Protein AF-A0A397V4G6-F1 (afdb_monomer_lite)

Structure (mmCIF, N/CA/C/O backbone):
data_AF-A0A397V4G6-F1
#
_entry.id   AF-A0A397V4G6-F1
#
loop_
_atom_site.group_PDB
_atom_site.id
_atom_site.type_symbol
_atom_site.label_atom_id
_atom_site.label_alt_id
_atom_site.label_comp_id
_atom_site.label_asym_id
_atom_site.label_entity_id
_atom_site.label_seq_id
_atom_site.pdbx_PDB_ins_code
_atom_site.Cartn_x
_atom_site.Cartn_y
_atom_site.Cartn_z
_atom_site.occupancy
_atom_site.B_iso_or_equiv
_atom_site.auth_seq_id
_atom_site.auth_comp_id
_atom_site.auth_asym_id
_atom_site.auth_atom_id
_atom_site.pdbx_PDB_model_num
ATOM 1 N N . MET A 1 1 ? -15.945 -6.597 3.733 1.00 30.98 1 MET A N 1
ATOM 2 C CA . MET A 1 1 ? -15.919 -6.072 5.111 1.00 30.98 1 MET A CA 1
ATOM 3 C C . MET A 1 1 ? -14.542 -6.376 5.701 1.00 30.98 1 MET A C 1
ATOM 5 O O . MET A 1 1 ? -14.175 -7.540 5.732 1.00 30.98 1 MET A O 1
ATOM 9 N N . PHE A 1 2 ? -13.740 -5.356 6.024 1.00 30.92 2 PHE A N 1
ATOM 10 C CA . PHE A 1 2 ? -12.362 -5.488 6.537 1.00 30.92 2 PHE A CA 1
ATOM 11 C C . PHE A 1 2 ? -12.341 -5.279 8.061 1.00 30.92 2 PHE A C 1
ATOM 13 O O . PHE A 1 2 ? -13.033 -4.380 8.550 1.00 30.92 2 PHE A O 1
ATOM 20 N N . GLN A 1 3 ? -11.552 -6.058 8.806 1.00 32.28 3 GLN A N 1
ATOM 21 C CA . GLN A 1 3 ? -11.397 -5.931 10.264 1.00 32.28 3 GLN A CA 1
ATOM 22 C C . GLN A 1 3 ? -10.003 -5.389 10.609 1.00 32.28 3 GLN A C 1
ATOM 24 O O . GLN A 1 3 ? -9.013 -5.729 9.966 1.00 32.28 3 GLN A O 1
ATOM 29 N N . ILE A 1 4 ? -9.930 -4.500 11.598 1.00 40.84 4 ILE A N 1
ATOM 30 C CA . ILE A 1 4 ? -8.675 -3.932 12.100 1.00 40.84 4 ILE A CA 1
ATOM 31 C C . ILE A 1 4 ? -8.444 -4.525 13.493 1.00 40.84 4 ILE A C 1
ATOM 33 O O . ILE A 1 4 ? -9.369 -4.531 14.298 1.00 40.84 4 ILE A O 1
ATOM 37 N N . ASN A 1 5 ? -7.239 -5.039 13.762 1.00 36.38 5 ASN A N 1
ATOM 38 C CA . ASN A 1 5 ? -6.898 -5.640 15.056 1.00 36.38 5 ASN A CA 1
ATOM 39 C C . ASN A 1 5 ? -6.300 -4.585 16.003 1.00 36.38 5 ASN A C 1
ATOM 41 O O . ASN A 1 5 ? -5.365 -3.867 15.638 1.00 36.38 5 ASN A O 1
ATOM 45 N N . GLU A 1 6 ? -6.863 -4.492 17.209 1.00 31.61 6 GLU A N 1
ATOM 46 C CA . GLU A 1 6 ? -6.700 -3.377 18.146 1.00 31.61 6 GLU A CA 1
ATOM 47 C C . GLU A 1 6 ? -5.409 -3.448 18.971 1.00 31.61 6 GLU A C 1
ATOM 49 O O . GLU A 1 6 ? -5.311 -4.211 19.924 1.00 31.61 6 GLU A O 1
ATOM 54 N N . HIS A 1 7 ? -4.435 -2.591 18.655 1.00 34.22 7 HIS A N 1
ATOM 55 C CA . HIS A 1 7 ? -3.439 -2.128 19.625 1.00 34.22 7 HIS A CA 1
ATOM 56 C C . HIS A 1 7 ? -3.086 -0.659 19.320 1.00 34.22 7 HIS A C 1
ATOM 58 O O . HIS A 1 7 ? -2.461 -0.403 18.287 1.00 34.22 7 HIS A O 1
ATOM 64 N N . PRO A 1 8 ? -3.499 0.306 20.168 1.00 30.12 8 PRO A N 1
ATOM 65 C CA . PRO A 1 8 ? -3.197 1.725 19.977 1.00 30.12 8 PRO A CA 1
ATOM 66 C C . PRO A 1 8 ? -1.714 2.039 20.254 1.00 30.12 8 PRO A C 1
ATOM 68 O O . PRO A 1 8 ? -1.096 1.444 21.136 1.00 30.12 8 PRO A O 1
ATOM 71 N N . PHE A 1 9 ? -1.144 2.987 19.501 1.00 39.97 9 PHE A N 1
ATOM 72 C CA . PHE A 1 9 ? 0.271 3.395 19.560 1.00 39.97 9 PHE A CA 1
ATOM 73 C C . PHE A 1 9 ? 0.432 4.910 19.807 1.00 39.97 9 PHE A C 1
ATOM 75 O O . PHE A 1 9 ? -0.360 5.698 19.290 1.00 39.97 9 PHE A O 1
ATOM 82 N N . ASN A 1 10 ? 1.485 5.309 20.541 1.00 34.97 10 ASN A N 1
ATOM 83 C CA . ASN A 1 10 ? 1.831 6.697 20.892 1.00 34.97 10 ASN A CA 1
ATOM 84 C C . ASN A 1 10 ? 3.126 7.164 20.169 1.00 34.97 10 ASN A C 1
ATOM 86 O O . ASN A 1 10 ? 4.175 6.559 20.393 1.00 34.97 10 ASN A O 1
ATOM 90 N N . PRO A 1 11 ? 3.087 8.202 19.313 1.00 34.09 11 PRO A N 1
ATOM 91 C CA . PRO A 1 11 ? 4.219 8.591 18.459 1.00 34.09 11 PRO A CA 1
ATOM 92 C C . PRO A 1 11 ? 5.210 9.643 19.014 1.00 34.09 11 PRO A C 1
ATOM 94 O O . PRO A 1 11 ? 4.858 10.424 19.893 1.00 34.09 11 PRO A O 1
ATOM 97 N N . GLN A 1 12 ? 6.425 9.733 18.428 1.00 37.41 12 GLN A N 1
ATOM 98 C CA . GLN A 1 12 ? 7.444 10.769 18.716 1.00 37.41 12 GLN A CA 1
ATOM 99 C C . GLN A 1 12 ? 7.915 11.594 17.484 1.00 37.41 12 GLN A C 1
ATOM 101 O O . GLN A 1 12 ? 8.344 11.065 16.460 1.00 37.41 12 GLN A O 1
ATOM 106 N N . ASN A 1 13 ? 7.884 12.919 17.685 1.00 39.47 13 ASN A N 1
ATOM 107 C CA . ASN A 1 13 ? 8.655 14.084 17.197 1.00 39.47 13 ASN A CA 1
ATOM 108 C C . ASN A 1 13 ? 8.963 14.372 15.710 1.00 39.47 13 ASN A C 1
ATOM 110 O O . ASN A 1 13 ? 9.140 15.545 15.404 1.00 39.47 13 ASN A O 1
ATOM 114 N N . ASN A 1 14 ? 8.955 13.428 14.762 1.00 42.00 14 ASN A N 1
ATOM 115 C CA . ASN A 1 14 ? 9.049 13.785 13.320 1.00 42.00 14 ASN A CA 1
ATOM 116 C C . ASN A 1 14 ? 7.685 13.792 12.605 1.00 42.00 14 ASN A C 1
ATOM 118 O O . ASN A 1 14 ? 7.598 14.003 11.397 1.00 42.00 14 ASN A O 1
ATOM 122 N N . GLU A 1 15 ? 6.613 13.590 13.370 1.00 47.78 15 GLU A N 1
ATOM 123 C CA . GLU A 1 15 ? 5.234 13.525 12.894 1.00 47.78 15 GLU A CA 1
ATOM 124 C C . GLU A 1 15 ? 4.570 14.909 12.755 1.00 47.78 15 GLU A C 1
ATOM 126 O O . GLU A 1 15 ? 3.573 15.033 12.046 1.00 47.78 15 GLU A O 1
ATOM 131 N N . GLU A 1 16 ? 5.135 15.965 13.356 1.00 42.66 16 GLU A N 1
ATOM 132 C CA . GLU A 1 16 ? 4.449 17.247 13.599 1.00 42.66 16 GLU A CA 1
ATOM 133 C C . GLU A 1 16 ? 4.045 18.038 12.342 1.00 42.66 16 GLU A C 1
ATOM 135 O O . GLU A 1 16 ? 3.014 18.705 12.367 1.00 42.66 16 GLU A O 1
ATOM 140 N N . LYS A 1 17 ? 4.790 17.942 11.230 1.00 41.94 17 LYS A N 1
ATOM 141 C CA . LYS A 1 17 ? 4.540 18.751 10.013 1.00 41.94 17 LYS A CA 1
ATOM 142 C C . LYS A 1 17 ? 3.423 18.230 9.101 1.00 41.94 17 LYS A C 1
ATOM 144 O O . LYS A 1 17 ? 2.819 19.009 8.373 1.00 41.94 17 LYS A O 1
ATOM 149 N N . LEU A 1 18 ? 3.167 16.921 9.110 1.00 42.75 18 LEU A N 1
ATOM 150 C CA . LEU A 1 18 ? 2.023 16.319 8.410 1.00 42.75 18 LEU A CA 1
ATOM 151 C C . LEU A 1 18 ? 0.843 16.156 9.369 1.00 42.75 18 LEU A C 1
ATOM 153 O O . LEU A 1 18 ? -0.292 16.372 8.956 1.00 42.75 18 LEU A O 1
ATOM 157 N N . TYR A 1 19 ? 1.105 15.938 10.666 1.00 43.34 19 TYR A N 1
ATOM 158 C CA . TYR A 1 19 ? 0.088 16.102 11.702 1.00 43.34 19 TYR A CA 1
ATOM 159 C C . TYR A 1 19 ? -0.569 17.471 11.638 1.00 43.34 19 TYR A C 1
ATOM 161 O O . TYR A 1 19 ? -1.783 17.514 11.704 1.00 43.34 19 TYR A O 1
ATOM 169 N N . SER A 1 20 ? 0.174 18.571 11.473 1.00 40.75 20 SER A N 1
ATOM 170 C CA . SER A 1 20 ? -0.406 19.921 11.439 1.00 40.75 20 SER A CA 1
ATOM 171 C C . SER A 1 20 ? -1.449 20.127 10.332 1.00 40.75 20 SER A C 1
ATOM 173 O O . SER A 1 20 ? -2.433 20.814 10.578 1.00 40.75 20 SER A O 1
ATOM 175 N N . LEU A 1 21 ? -1.296 19.476 9.170 1.00 41.84 21 LEU A N 1
ATOM 176 C CA . LEU A 1 21 ? -2.279 19.510 8.072 1.00 41.84 21 LEU A CA 1
ATOM 177 C C . LEU A 1 21 ? -3.567 18.730 8.401 1.00 41.84 21 LEU A C 1
ATOM 179 O O . LEU A 1 21 ? -4.647 19.127 7.979 1.00 41.84 21 LEU A O 1
ATOM 183 N N . PHE A 1 22 ? -3.475 17.662 9.203 1.00 44.00 22 PHE A N 1
ATOM 184 C CA . PHE A 1 22 ? -4.639 16.937 9.738 1.00 44.00 22 PHE A CA 1
ATOM 185 C C . PHE A 1 22 ? -5.212 17.580 11.022 1.00 44.00 22 PHE A C 1
ATOM 187 O O . PHE A 1 22 ? -6.397 17.433 11.314 1.00 44.00 22 PHE A O 1
ATOM 194 N N . LYS A 1 23 ? -4.394 18.325 11.778 1.00 40.44 23 LYS A N 1
ATOM 195 C CA . LYS A 1 23 ? -4.723 18.942 13.077 1.00 40.44 23 LYS A CA 1
ATOM 196 C C . LYS A 1 23 ? -5.627 20.164 12.952 1.00 40.44 23 LYS A C 1
ATOM 198 O O . LYS A 1 23 ? -6.360 20.448 13.892 1.00 40.44 23 LYS A O 1
ATOM 203 N N . GLU A 1 24 ? -5.581 20.877 11.824 1.00 45.28 24 GLU A N 1
ATOM 204 C CA . GLU A 1 24 ? -6.464 22.032 11.592 1.00 45.28 24 GLU A CA 1
ATOM 205 C C . GLU A 1 24 ? -7.946 21.636 11.508 1.00 45.28 24 GLU A C 1
ATOM 207 O O . GLU A 1 24 ? -8.802 22.479 11.754 1.00 45.28 24 GLU A O 1
ATOM 212 N N . HIS A 1 25 ? -8.259 20.363 11.228 1.00 47.53 25 HIS A N 1
ATOM 213 C CA . HIS A 1 25 ? -9.639 19.907 11.023 1.00 47.53 25 HIS A CA 1
ATOM 214 C C . HIS A 1 25 ? -10.055 18.695 11.872 1.00 47.53 25 HIS A C 1
ATOM 216 O O . HIS A 1 25 ? -11.242 18.379 11.913 1.00 47.53 25 HIS A O 1
ATOM 222 N N . ILE A 1 26 ? -9.131 18.014 12.566 1.00 46.06 26 ILE A N 1
ATOM 223 C CA . ILE A 1 26 ? -9.452 16.825 13.370 1.00 46.06 26 ILE A CA 1
ATOM 224 C C . ILE A 1 26 ? -8.747 16.903 14.738 1.00 46.06 26 ILE A C 1
ATOM 226 O O . ILE A 1 26 ? -7.515 16.838 14.801 1.00 46.06 26 ILE A O 1
ATOM 230 N N . PRO A 1 27 ? -9.482 17.028 15.863 1.00 47.16 27 PRO A N 1
ATOM 231 C CA . PRO A 1 27 ? -8.873 17.031 17.187 1.00 47.16 27 PRO A CA 1
ATOM 232 C C . PRO A 1 27 ? -8.196 15.682 17.479 1.00 47.16 27 PRO A C 1
ATOM 234 O O . PRO A 1 27 ? -8.789 14.617 17.292 1.00 47.16 27 PRO A O 1
ATOM 237 N N . ASN A 1 28 ? -6.961 15.751 17.993 1.00 46.25 28 ASN A N 1
ATOM 238 C CA . ASN A 1 28 ? -6.038 14.634 18.273 1.00 46.25 28 ASN A CA 1
ATOM 239 C C . ASN A 1 28 ? -6.640 13.445 19.054 1.00 46.25 28 ASN A C 1
ATOM 241 O O . ASN A 1 28 ? -6.064 12.361 19.042 1.00 46.25 28 ASN A O 1
ATOM 245 N N . ASN A 1 29 ? -7.781 13.626 19.721 1.00 52.56 29 ASN A N 1
ATOM 246 C CA . ASN A 1 29 ? -8.419 12.614 20.563 1.00 52.56 29 ASN A CA 1
ATOM 247 C C . ASN A 1 29 ? -9.372 11.671 19.800 1.00 52.56 29 ASN A C 1
ATOM 249 O O . ASN A 1 29 ? -10.000 10.829 20.430 1.00 52.56 29 ASN A O 1
ATOM 253 N N . THR A 1 30 ? -9.500 11.802 18.473 1.00 61.47 30 THR A N 1
ATOM 254 C CA . THR A 1 30 ? -10.484 11.043 17.664 1.00 61.47 30 THR A CA 1
ATOM 255 C C . THR A 1 30 ? -9.873 10.030 16.690 1.00 61.47 30 THR A C 1
ATOM 257 O O . THR A 1 30 ? -10.610 9.301 16.030 1.00 61.47 30 THR A O 1
ATOM 260 N N . ILE A 1 31 ? -8.540 9.959 16.582 1.00 68.38 31 ILE A N 1
ATOM 261 C CA . ILE A 1 31 ? -7.860 9.075 15.624 1.00 68.38 31 ILE A CA 1
ATOM 262 C C . ILE A 1 31 ? -7.219 7.903 16.365 1.00 68.38 31 ILE A C 1
ATOM 264 O O . ILE A 1 31 ? -6.204 8.058 17.046 1.00 68.38 31 ILE A O 1
ATOM 268 N N . GLN A 1 32 ? -7.776 6.706 16.185 1.00 82.06 32 GLN A N 1
ATOM 269 C CA . GLN A 1 32 ? -7.185 5.474 16.701 1.00 82.06 32 GLN A CA 1
ATOM 270 C C . GLN A 1 32 ? -6.254 4.868 15.646 1.00 82.06 32 GLN A C 1
ATOM 272 O O . GLN A 1 32 ? -6.679 4.577 14.529 1.00 82.06 32 GLN A O 1
ATOM 277 N N . LYS A 1 33 ? -4.970 4.694 15.988 1.00 85.75 33 LYS A N 1
ATOM 278 C CA . LYS A 1 33 ? -3.952 4.076 15.119 1.00 85.75 33 LYS A CA 1
ATOM 279 C C . LYS A 1 33 ? -3.860 2.569 15.348 1.00 85.75 33 LYS A C 1
ATOM 281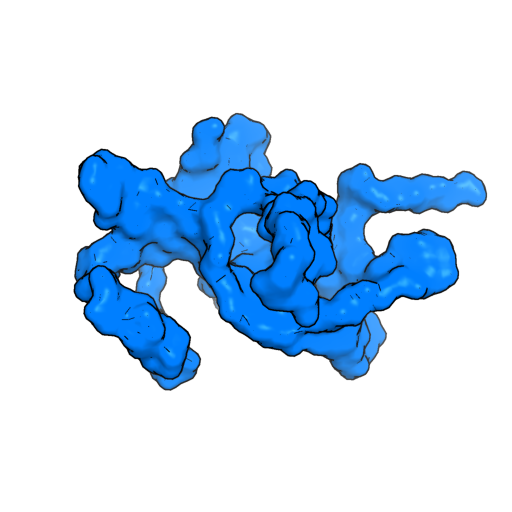 O O . LYS A 1 33 ? -4.003 2.098 16.474 1.00 85.75 33 LYS A O 1
ATOM 286 N N . TYR A 1 34 ? -3.513 1.835 14.295 1.00 85.19 34 TYR A N 1
ATOM 287 C CA . TYR A 1 34 ? -3.386 0.382 14.301 1.00 85.19 34 TY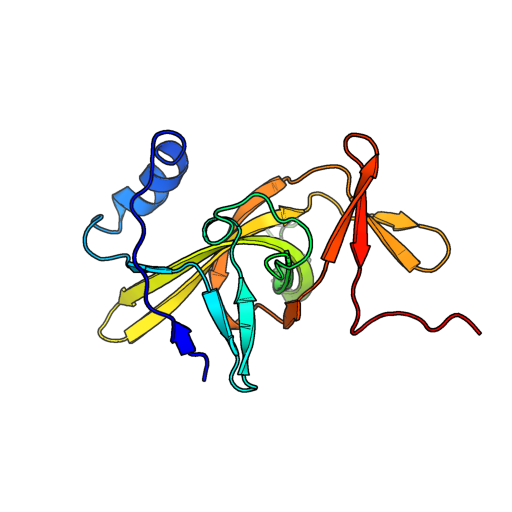R A CA 1
ATOM 288 C C . TYR A 1 34 ? -2.201 -0.090 13.458 1.00 85.19 34 TYR A C 1
ATOM 290 O O . TYR A 1 34 ? -1.887 0.471 12.405 1.00 85.19 34 TYR A O 1
ATOM 298 N N . GLY A 1 35 ? -1.564 -1.172 13.908 1.00 84.06 35 GLY A N 1
ATOM 299 C CA . GLY A 1 35 ? -0.395 -1.749 13.242 1.00 84.06 35 GLY A CA 1
ATOM 300 C C . GLY A 1 35 ? -0.705 -2.815 12.188 1.00 84.06 35 GLY A C 1
ATOM 301 O O . GLY A 1 35 ? 0.200 -3.247 11.480 1.00 84.06 35 GLY A O 1
ATOM 302 N N . LYS A 1 36 ? -1.947 -3.307 12.101 1.00 87.31 36 LYS A N 1
ATOM 303 C CA . LYS A 1 36 ? -2.313 -4.429 11.223 1.00 87.31 36 LYS A CA 1
ATOM 304 C C . LYS A 1 36 ? -3.727 -4.275 10.672 1.00 87.31 36 LYS A C 1
ATOM 306 O O . LYS A 1 36 ? -4.642 -3.899 11.401 1.00 87.31 36 LYS A O 1
ATOM 311 N N . LEU A 1 37 ? -3.901 -4.663 9.416 1.00 87.56 37 LEU A N 1
ATOM 312 C CA . LEU A 1 37 ? -5.183 -4.793 8.734 1.00 87.56 37 LEU A CA 1
ATOM 313 C C . LEU A 1 37 ? -5.442 -6.273 8.439 1.00 87.56 37 LEU A C 1
ATOM 315 O O . LEU A 1 37 ? -4.563 -6.962 7.926 1.00 87.56 37 LEU A O 1
ATOM 319 N N . GLN A 1 38 ? -6.643 -6.765 8.736 1.00 85.75 38 GLN A N 1
ATOM 320 C CA . GLN A 1 38 ? -7.079 -8.110 8.374 1.00 85.75 38 GLN A CA 1
ATOM 321 C C . GLN A 1 38 ? -8.130 -8.035 7.263 1.00 85.75 38 GLN A C 1
ATOM 323 O O . GLN A 1 38 ? -9.169 -7.375 7.382 1.00 85.75 38 GLN A O 1
ATOM 328 N N . THR A 1 39 ? -7.859 -8.712 6.151 1.00 77.56 39 THR A N 1
ATOM 329 C CA . THR A 1 39 ? -8.806 -8.799 5.040 1.00 77.56 39 THR A CA 1
ATOM 330 C C . THR A 1 39 ? -9.957 -9.742 5.376 1.00 77.56 39 THR A C 1
ATOM 332 O O . THR A 1 39 ? -9.854 -10.592 6.261 1.00 77.56 39 THR A O 1
ATOM 335 N N . LYS A 1 40 ? -11.052 -9.648 4.612 1.00 76.19 40 LYS A N 1
ATOM 336 C CA . LYS A 1 40 ? -12.194 -10.576 4.722 1.00 76.19 40 LYS A CA 1
ATOM 337 C C . LYS A 1 40 ? -11.818 -12.053 4.531 1.00 76.19 40 LYS A C 1
ATOM 339 O O . LYS A 1 40 ? -12.582 -12.923 4.921 1.00 76.19 40 LYS A O 1
ATOM 344 N N . PHE A 1 41 ? -10.664 -12.325 3.922 1.00 75.44 41 PHE A N 1
ATOM 345 C CA . PHE A 1 41 ? -10.148 -13.671 3.675 1.00 75.44 41 PHE A CA 1
ATOM 346 C C . PHE A 1 41 ? -9.154 -14.132 4.753 1.00 75.44 41 PHE A C 1
ATOM 348 O O . PHE A 1 41 ? -8.482 -15.142 4.581 1.00 75.44 41 PHE A O 1
ATOM 355 N N . GLY A 1 42 ? -9.012 -13.375 5.847 1.00 76.75 42 GLY A N 1
ATOM 356 C CA . GLY A 1 42 ? -8.102 -13.695 6.946 1.00 76.75 42 GLY A CA 1
ATOM 357 C C . GLY A 1 42 ? -6.635 -13.340 6.688 1.00 76.75 42 GLY A C 1
ATOM 358 O O . GLY A 1 42 ? -5.804 -13.567 7.564 1.00 76.75 42 GLY A O 1
ATOM 359 N N . VAL A 1 43 ? -6.303 -12.748 5.534 1.00 80.12 43 VAL A N 1
ATOM 360 C CA . VAL A 1 43 ? -4.938 -12.288 5.232 1.00 80.12 43 VAL A CA 1
ATOM 361 C C . VAL A 1 43 ? -4.607 -11.079 6.100 1.00 80.12 43 VAL A C 1
ATOM 363 O O . VAL A 1 43 ? -5.389 -10.131 6.170 1.00 80.12 43 VAL A O 1
ATOM 366 N N . ILE A 1 44 ? -3.442 -11.101 6.745 1.00 83.69 44 ILE A N 1
ATOM 367 C CA . ILE A 1 44 ? -2.954 -9.998 7.574 1.00 83.69 44 ILE A CA 1
ATOM 368 C C . ILE A 1 44 ? -1.942 -9.172 6.780 1.00 83.69 44 ILE A C 1
ATOM 370 O O . ILE A 1 44 ? -0.920 -9.690 6.324 1.00 83.69 44 ILE A O 1
ATOM 374 N N . ILE A 1 45 ? -2.218 -7.876 6.680 1.00 85.56 45 ILE A N 1
ATOM 375 C CA . ILE A 1 45 ? -1.330 -6.857 6.128 1.00 85.56 45 ILE A CA 1
ATOM 376 C C . ILE A 1 45 ? -0.780 -6.057 7.305 1.00 85.56 45 ILE A C 1
ATOM 378 O O . ILE A 1 45 ? -1.529 -5.463 8.084 1.00 85.56 45 ILE A O 1
ATOM 382 N N . GLY A 1 46 ? 0.535 -6.087 7.481 1.00 86.12 46 GLY A N 1
ATOM 383 C CA . GLY A 1 46 ? 1.196 -5.346 8.547 1.00 86.12 46 GLY A CA 1
ATOM 384 C C . GLY A 1 46 ? 1.277 -3.855 8.237 1.00 86.12 46 GLY A C 1
ATOM 385 O O . GLY A 1 46 ? 0.885 -3.389 7.166 1.00 86.12 46 GLY A O 1
ATOM 386 N N . SER A 1 47 ? 1.851 -3.113 9.170 1.00 84.88 47 SER A N 1
ATOM 387 C CA . SER A 1 47 ? 2.340 -1.756 8.960 1.00 84.88 47 SER A CA 1
ATOM 388 C C . SER A 1 47 ? 3.793 -1.665 9.421 1.00 84.88 47 SER A C 1
ATOM 390 O O . SER A 1 47 ? 4.240 -2.473 10.243 1.00 84.88 47 SER A O 1
ATOM 392 N N . GLN A 1 48 ? 4.541 -0.681 8.929 1.00 84.00 48 GLN A N 1
ATOM 393 C CA . GLN A 1 48 ? 5.918 -0.457 9.361 1.00 84.00 48 GLN A CA 1
ATOM 394 C C . GLN A 1 48 ? 5.998 -0.240 10.880 1.00 84.00 48 GLN A C 1
ATOM 396 O O . GLN A 1 48 ? 6.903 -0.766 11.524 1.00 84.00 48 GLN A O 1
ATOM 401 N N . PHE A 1 49 ? 5.018 0.449 11.473 1.00 73.56 49 PHE A N 1
ATOM 402 C CA . PHE A 1 49 ? 4.942 0.656 12.924 1.00 73.56 49 PHE A CA 1
ATOM 403 C C . PHE A 1 49 ? 4.737 -0.618 13.748 1.00 73.56 49 PHE A C 1
ATOM 405 O O . PHE A 1 49 ? 5.091 -0.635 14.921 1.00 73.56 49 PHE A O 1
ATOM 412 N N . SER A 1 50 ? 4.239 -1.706 13.159 1.00 69.00 50 SER A N 1
ATOM 413 C CA . SER A 1 50 ? 4.137 -2.994 13.862 1.00 69.00 50 SER A CA 1
ATOM 414 C C . SER A 1 50 ? 5.459 -3.778 13.933 1.00 69.00 50 SER A C 1
ATOM 416 O O . SER A 1 50 ? 5.526 -4.824 14.585 1.00 69.00 50 SER A O 1
ATOM 418 N N . ASN A 1 51 ? 6.525 -3.295 13.280 1.00 63.25 51 ASN A N 1
ATOM 419 C CA . ASN A 1 51 ? 7.824 -3.963 13.225 1.00 63.25 51 ASN A CA 1
ATOM 420 C C . ASN A 1 51 ? 8.691 -3.626 14.453 1.00 63.25 51 ASN A C 1
ATOM 422 O O . ASN A 1 51 ? 9.557 -2.759 14.406 1.00 63.25 51 ASN A O 1
ATOM 426 N N . HIS A 1 52 ? 8.478 -4.335 15.562 1.00 52.88 52 HIS A N 1
ATOM 427 C CA . HIS A 1 52 ? 9.178 -4.074 16.828 1.00 52.88 52 HIS A CA 1
ATOM 428 C C . HIS A 1 52 ? 10.616 -4.620 16.919 1.00 52.88 52 HIS A C 1
ATOM 430 O O . HIS A 1 52 ? 11.292 -4.345 17.907 1.00 52.88 52 HIS A O 1
ATOM 436 N N . LYS A 1 53 ? 11.099 -5.417 15.953 1.00 52.47 53 LYS A N 1
ATOM 437 C CA . LYS A 1 53 ? 12.393 -6.128 16.086 1.00 52.47 53 LYS A CA 1
ATOM 438 C C . LYS A 1 53 ? 13.327 -6.041 14.881 1.00 52.47 53 LYS A C 1
ATOM 440 O O . LYS A 1 53 ? 14.356 -6.704 14.873 1.00 52.47 53 LYS A O 1
ATOM 445 N N . GLY A 1 54 ? 12.994 -5.245 13.864 1.00 49.91 54 GLY A N 1
ATOM 446 C CA . GLY A 1 54 ? 13.826 -5.162 12.660 1.00 49.91 54 GLY A CA 1
ATOM 447 C C . GLY A 1 54 ? 13.887 -6.476 11.870 1.00 49.91 54 GLY A C 1
ATOM 448 O O . GLY A 1 54 ? 14.731 -6.610 10.991 1.00 49.91 54 GLY A O 1
ATOM 449 N N . ASP A 1 55 ? 12.986 -7.427 12.140 1.00 47.09 55 ASP A N 1
ATOM 450 C CA . ASP A 1 55 ? 12.856 -8.664 11.372 1.00 47.09 55 ASP A CA 1
ATOM 451 C C . ASP A 1 55 ? 12.219 -8.333 10.015 1.00 47.09 55 ASP A C 1
ATOM 453 O O . ASP A 1 55 ? 11.000 -8.267 9.852 1.00 47.09 55 ASP A O 1
ATOM 457 N N . ILE A 1 56 ? 13.073 -8.078 9.022 1.00 47.66 56 ILE A N 1
ATOM 458 C CA . ILE A 1 56 ? 12.697 -7.711 7.645 1.00 47.66 56 ILE A CA 1
ATOM 459 C C . ILE A 1 56 ? 11.890 -8.841 6.969 1.00 47.66 56 ILE A C 1
ATOM 461 O O . ILE A 1 56 ? 11.091 -8.598 6.069 1.00 47.66 56 ILE A O 1
ATOM 465 N N . PHE A 1 57 ? 12.045 -10.082 7.438 1.00 45.00 57 PHE A N 1
ATOM 466 C CA . PHE A 1 57 ? 11.610 -11.292 6.739 1.00 45.00 57 PHE A CA 1
ATOM 467 C C . PHE A 1 57 ? 10.110 -11.631 6.811 1.00 45.00 57 PHE A C 1
ATOM 469 O O . PHE A 1 57 ? 9.683 -12.542 6.105 1.00 45.00 57 PHE A O 1
ATOM 476 N N . ARG A 1 58 ? 9.294 -10.960 7.639 1.00 48.00 58 ARG A N 1
ATOM 477 C CA . ARG A 1 58 ? 7.885 -11.370 7.875 1.00 48.00 58 ARG A CA 1
ATOM 478 C C . ARG A 1 58 ? 6.823 -10.300 7.624 1.00 48.00 58 ARG A C 1
ATOM 480 O O . ARG A 1 58 ? 5.646 -10.534 7.890 1.00 48.00 58 ARG A O 1
ATOM 487 N N . ASN A 1 59 ? 7.210 -9.137 7.117 1.00 53.28 59 ASN A N 1
ATOM 488 C CA . ASN A 1 59 ? 6.349 -7.966 7.169 1.00 53.28 59 ASN A CA 1
ATOM 489 C C . ASN A 1 59 ? 5.741 -7.599 5.807 1.00 53.28 59 ASN A C 1
ATOM 491 O O . ASN A 1 59 ? 6.324 -6.861 5.016 1.00 53.28 59 ASN A O 1
ATOM 495 N N . ASN A 1 60 ? 4.511 -8.064 5.576 1.00 70.44 60 ASN A N 1
ATOM 496 C CA . ASN A 1 60 ? 3.653 -7.651 4.461 1.00 70.44 60 ASN A CA 1
ATOM 497 C C . ASN A 1 60 ? 3.064 -6.250 4.716 1.00 70.44 60 ASN A C 1
ATOM 499 O O . ASN A 1 60 ? 1.859 -6.127 4.903 1.00 70.44 60 ASN A O 1
ATOM 503 N N . TYR A 1 61 ? 3.887 -5.202 4.807 1.00 85.38 61 TYR A N 1
ATOM 504 C CA . TYR A 1 61 ? 3.387 -3.815 4.854 1.00 85.38 61 TYR A CA 1
ATOM 505 C C . TYR A 1 61 ? 3.629 -3.041 3.560 1.00 85.38 61 TYR A C 1
ATOM 507 O O . 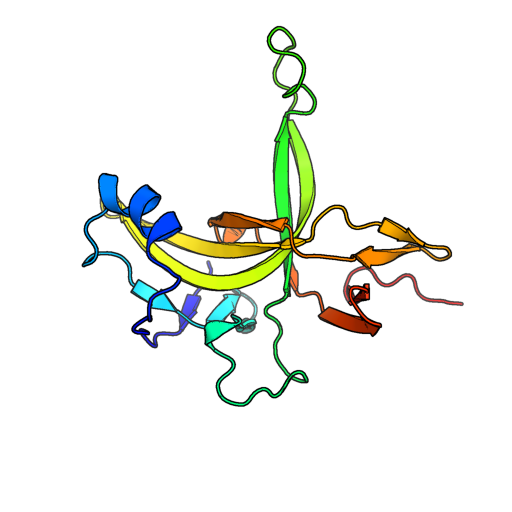TYR A 1 61 ? 3.316 -1.858 3.500 1.00 85.38 61 TYR A O 1
ATOM 515 N N . SER A 1 62 ? 4.183 -3.677 2.526 1.00 90.44 62 SER A N 1
ATOM 516 C CA . SER A 1 62 ? 4.229 -3.076 1.191 1.00 90.44 62 SER A CA 1
ATOM 517 C C . SER A 1 62 ? 3.002 -3.525 0.400 1.00 90.44 62 SER A C 1
ATOM 519 O O . SER A 1 62 ? 2.603 -4.690 0.458 1.00 90.44 62 SER A O 1
ATOM 521 N N . ILE A 1 63 ? 2.373 -2.589 -0.297 1.00 92.00 63 ILE A N 1
ATOM 522 C CA . ILE A 1 63 ? 1.085 -2.777 -0.959 1.00 92.00 63 ILE A CA 1
ATOM 523 C C . ILE A 1 63 ? 1.120 -2.273 -2.396 1.00 92.00 63 ILE A C 1
ATOM 525 O O . ILE A 1 63 ? 1.945 -1.428 -2.758 1.00 92.00 63 ILE A O 1
ATOM 529 N N . VAL A 1 64 ? 0.161 -2.762 -3.174 1.00 93.50 64 VAL A N 1
ATOM 530 C CA . VAL A 1 64 ? -0.342 -2.083 -4.365 1.00 93.50 64 VAL A CA 1
ATOM 531 C C . VAL A 1 64 ? -1.714 -1.507 -4.045 1.00 93.50 64 VAL A C 1
ATOM 533 O O . VAL A 1 64 ? -2.573 -2.208 -3.508 1.00 93.50 64 VAL A O 1
ATOM 536 N N . ALA A 1 65 ? -1.909 -0.234 -4.370 1.00 92.56 65 ALA A N 1
ATOM 537 C CA . ALA A 1 65 ? -3.196 0.439 -4.323 1.00 92.56 65 ALA A CA 1
ATOM 538 C C . ALA A 1 65 ? -3.665 0.773 -5.741 1.00 92.56 65 ALA A C 1
ATOM 540 O O . ALA A 1 65 ? -2.871 1.230 -6.565 1.00 92.56 65 ALA A O 1
ATOM 541 N N . LYS A 1 66 ? -4.953 0.571 -6.013 1.00 93.00 66 LYS A N 1
ATOM 542 C CA . LYS A 1 66 ? -5.609 0.999 -7.251 1.00 93.00 66 LYS A CA 1
ATOM 543 C C . LYS A 1 66 ? -6.334 2.307 -6.988 1.00 93.00 66 LYS A C 1
ATOM 545 O O . LYS A 1 66 ? -7.285 2.351 -6.210 1.00 93.00 66 LYS A O 1
ATOM 550 N N . LEU A 1 67 ? -5.845 3.376 -7.606 1.00 89.44 67 LEU A N 1
ATOM 551 C CA . LEU A 1 67 ? -6.400 4.718 -7.464 1.00 89.44 67 LEU A CA 1
ATOM 552 C C . LEU A 1 67 ? -6.945 5.193 -8.807 1.00 89.44 67 LEU A C 1
ATOM 554 O O . LEU A 1 67 ? -6.352 4.931 -9.855 1.00 89.44 67 LEU A O 1
ATOM 558 N N . LEU A 1 68 ? -8.064 5.914 -8.766 1.00 86.94 68 LEU A N 1
ATOM 559 C CA . LEU A 1 68 ? -8.577 6.634 -9.924 1.00 86.94 68 LEU A CA 1
ATOM 560 C C . LEU A 1 68 ? -7.801 7.942 -10.066 1.00 86.94 68 LEU A C 1
ATOM 562 O O . LEU A 1 68 ? -7.836 8.788 -9.176 1.00 86.94 68 LEU A O 1
ATOM 566 N N . ILE A 1 69 ? -7.107 8.095 -11.187 1.00 85.56 69 ILE A N 1
ATOM 567 C CA . ILE A 1 69 ? -6.402 9.319 -11.554 1.00 85.56 69 ILE A CA 1
ATOM 568 C C . ILE A 1 69 ? -7.080 9.973 -12.748 1.00 85.56 69 ILE A C 1
ATOM 570 O O . ILE A 1 69 ? -7.535 9.286 -13.659 1.00 85.56 69 ILE A O 1
ATOM 574 N N . ASP A 1 70 ? -7.117 11.299 -12.768 1.00 83.94 70 ASP A N 1
ATOM 575 C CA . ASP A 1 70 ? -7.497 12.030 -13.970 1.00 83.94 70 ASP A CA 1
ATOM 576 C C . ASP A 1 70 ? -6.306 12.076 -14.934 1.00 83.94 70 ASP A C 1
ATOM 578 O O . ASP A 1 70 ? -5.267 12.668 -14.631 1.00 83.94 70 ASP A O 1
ATOM 582 N N . LYS A 1 71 ? -6.452 11.463 -16.114 1.00 83.56 71 LYS A N 1
ATOM 583 C CA . LYS A 1 71 ? -5.435 11.520 -17.178 1.00 83.56 71 LYS A CA 1
ATOM 584 C C . LYS A 1 71 ? -5.140 12.955 -17.610 1.00 83.56 71 LYS A C 1
ATOM 586 O O . LYS A 1 71 ? -4.036 13.248 -18.067 1.00 83.56 71 LYS A O 1
ATOM 591 N N . ASN A 1 72 ? -6.132 13.828 -17.470 1.00 83.62 72 ASN A N 1
ATOM 592 C CA . ASN A 1 72 ? -6.104 15.199 -17.936 1.00 83.62 72 ASN A CA 1
ATOM 593 C C . ASN A 1 72 ? -5.781 16.199 -16.821 1.00 83.62 72 ASN A C 1
ATOM 595 O O . ASN A 1 72 ? -5.865 17.399 -17.059 1.00 83.62 72 ASN A O 1
ATOM 599 N N . ALA A 1 73 ? -5.313 15.742 -15.652 1.00 79.69 73 ALA A N 1
ATOM 600 C CA . ALA A 1 73 ? -4.970 16.610 -14.520 1.00 79.69 73 ALA A CA 1
ATOM 601 C C . ALA A 1 73 ? -3.967 17.731 -14.872 1.00 79.69 73 ALA A C 1
ATOM 603 O O . ALA A 1 73 ? -3.953 18.786 -14.242 1.00 79.69 73 ALA A O 1
ATOM 604 N N . HIS A 1 74 ? -3.133 17.526 -15.897 1.00 80.88 74 HIS A N 1
ATOM 605 C CA . HIS A 1 74 ? -2.180 18.523 -16.395 1.00 80.88 74 HIS A CA 1
ATOM 606 C C . HIS A 1 74 ? -2.780 19.537 -17.390 1.00 80.88 74 HIS A C 1
ATOM 608 O O . HIS A 1 74 ? -2.115 20.515 -17.729 1.00 80.88 74 HIS A O 1
ATOM 614 N N . TYR A 1 75 ? -4.015 19.328 -17.856 1.00 83.38 75 TYR A N 1
ATOM 615 C CA . TYR A 1 75 ? -4.724 20.164 -18.826 1.00 83.38 75 TYR A CA 1
ATOM 616 C C . TYR A 1 75 ? -5.984 20.771 -18.183 1.00 83.38 75 TYR A C 1
ATOM 618 O O . TYR A 1 75 ? -7.063 20.189 -18.274 1.00 83.38 75 TYR A O 1
ATOM 626 N N . PRO A 1 76 ? -5.908 21.987 -17.608 1.00 76.38 76 PRO A N 1
ATOM 627 C CA . PRO A 1 76 ? -6.980 22.564 -16.782 1.00 76.38 76 PRO A CA 1
ATOM 628 C C . PRO A 1 76 ? -8.343 22.767 -17.465 1.00 76.38 76 PRO A C 1
ATOM 630 O O . PRO A 1 76 ? -9.318 23.095 -16.800 1.00 76.38 76 PRO A O 1
ATOM 633 N N . ARG A 1 77 ? -8.409 22.661 -18.798 1.00 88.06 77 ARG A N 1
ATOM 634 C CA . ARG A 1 77 ? -9.628 22.862 -19.603 1.00 88.06 77 ARG A CA 1
ATOM 635 C C . ARG A 1 77 ? -10.113 21.591 -20.301 1.00 88.06 77 ARG A C 1
ATOM 637 O O . ARG A 1 77 ? -11.094 21.649 -21.036 1.00 88.06 77 ARG A O 1
ATOM 644 N N . ALA A 1 78 ? -9.405 20.477 -20.135 1.00 86.81 78 ALA A N 1
ATOM 645 C CA . ALA A 1 78 ? -9.821 19.200 -20.689 1.00 86.81 78 ALA A CA 1
ATOM 646 C C . ALA A 1 78 ? -10.886 18.557 -19.780 1.00 86.81 78 ALA A C 1
ATOM 648 O O . ALA A 1 78 ? -10.892 18.805 -18.573 1.00 86.81 78 ALA A O 1
ATOM 649 N N . PRO A 1 79 ? -11.809 17.755 -20.338 1.00 86.88 79 PRO A N 1
ATOM 650 C CA . PRO A 1 79 ? -12.763 17.011 -19.526 1.00 86.88 79 PRO A CA 1
ATOM 651 C C . PRO A 1 79 ? -12.027 16.020 -18.617 1.00 86.88 79 PRO A C 1
ATOM 653 O O . PRO A 1 79 ? -11.029 15.425 -19.026 1.00 86.88 79 PRO A O 1
ATOM 656 N N . ILE A 1 80 ? -12.546 15.826 -17.404 1.00 84.81 80 ILE A N 1
ATOM 657 C CA . ILE A 1 80 ? -12.013 14.843 -16.455 1.00 84.81 80 ILE A CA 1
ATOM 658 C C . ILE A 1 80 ? -12.162 13.453 -17.073 1.00 84.81 80 ILE A C 1
ATOM 660 O O . ILE A 1 80 ? -13.275 13.023 -17.383 1.00 84.81 80 ILE A O 1
ATOM 664 N N . GLU A 1 81 ? -11.050 12.738 -17.224 1.00 88.19 81 GLU A N 1
ATOM 665 C CA . GLU A 1 81 ? -11.050 11.359 -17.702 1.00 88.19 81 GLU A CA 1
ATOM 666 C C . GLU A 1 81 ? -10.350 10.471 -16.676 1.00 88.19 81 GLU A C 1
ATOM 668 O O . GLU A 1 81 ? -9.120 10.377 -16.621 1.00 88.19 81 GLU A O 1
ATOM 673 N N . LEU A 1 82 ? -11.159 9.809 -15.846 1.00 84.94 82 LEU A N 1
ATOM 674 C CA . LEU A 1 82 ? -10.660 8.954 -14.778 1.00 84.94 82 LEU A CA 1
ATOM 675 C C . LEU A 1 82 ? -10.154 7.618 -15.324 1.00 84.94 82 LEU A C 1
ATOM 677 O O . LEU A 1 82 ? -10.824 6.938 -16.102 1.00 84.94 82 LEU A O 1
ATOM 681 N N . LYS A 1 83 ? -8.978 7.208 -14.856 1.00 87.38 83 LYS A N 1
ATOM 682 C CA . LYS A 1 83 ? -8.384 5.902 -15.125 1.00 87.38 83 LYS A CA 1
ATOM 683 C C . LYS A 1 83 ? -7.881 5.278 -13.841 1.00 87.38 83 LYS A C 1
ATOM 685 O O . LYS A 1 83 ? -7.226 5.934 -13.040 1.00 87.38 83 LYS A O 1
ATOM 690 N N . GLU A 1 84 ? -8.123 3.984 -13.696 1.00 87.56 84 GLU A N 1
ATOM 691 C CA . GLU A 1 84 ? -7.496 3.200 -12.643 1.00 87.56 84 GLU A CA 1
ATOM 692 C C . GLU A 1 84 ? -6.001 3.006 -12.930 1.00 87.56 84 GLU A C 1
ATOM 694 O O . GLU A 1 84 ? -5.598 2.576 -14.018 1.00 87.56 84 GLU A O 1
ATOM 699 N N . GLN A 1 85 ? -5.173 3.331 -11.942 1.00 88.81 85 GLN A N 1
ATOM 700 C CA . GLN A 1 85 ? -3.734 3.138 -11.989 1.00 88.81 85 GLN A CA 1
ATOM 701 C C . GLN A 1 85 ? -3.228 2.513 -10.687 1.00 88.81 85 GLN A C 1
ATOM 703 O O . GLN A 1 85 ? -3.703 2.825 -9.595 1.00 88.81 85 GLN A O 1
ATOM 708 N N . GLU A 1 86 ? -2.237 1.633 -10.824 1.00 92.81 86 GLU A N 1
ATOM 709 C CA . GLU A 1 86 ? -1.546 1.016 -9.697 1.00 92.81 86 GLU A CA 1
ATOM 710 C C . GLU A 1 86 ? -0.465 1.932 -9.119 1.00 92.81 86 GLU A C 1
ATOM 712 O O . GLU A 1 86 ? 0.377 2.470 -9.843 1.00 92.81 86 GLU A O 1
ATOM 717 N N . PHE A 1 87 ? -0.445 2.020 -7.794 1.00 92.88 87 PHE A N 1
ATOM 718 C CA . PHE A 1 87 ? 0.574 2.705 -7.011 1.00 92.88 87 PHE A CA 1
ATOM 719 C C . PHE A 1 87 ? 1.161 1.750 -5.980 1.00 92.88 87 PHE A C 1
ATOM 721 O O . PHE A 1 87 ? 0.443 0.990 -5.337 1.00 92.88 87 PHE A O 1
ATOM 728 N N . TYR A 1 88 ? 2.477 1.805 -5.810 1.00 94.00 88 TYR A N 1
ATOM 729 C CA . TYR A 1 88 ? 3.219 0.946 -4.892 1.00 94.00 88 TYR A CA 1
ATOM 730 C C . TYR A 1 88 ? 3.604 1.763 -3.665 1.00 94.00 88 TYR A C 1
ATOM 732 O O . TYR A 1 88 ? 4.065 2.893 -3.810 1.00 94.00 88 TYR A O 1
ATOM 740 N N . GLY A 1 89 ? 3.457 1.220 -2.460 1.00 93.88 89 GLY A N 1
ATOM 741 C CA . GLY A 1 89 ? 3.786 1.968 -1.248 1.00 93.88 89 GLY A CA 1
ATOM 742 C C . GLY A 1 89 ? 3.979 1.096 -0.020 1.00 93.88 89 GLY A C 1
ATOM 743 O O . GLY A 1 89 ? 3.636 -0.083 -0.022 1.00 93.88 89 GLY A O 1
ATOM 744 N N . GLN A 1 90 ? 4.547 1.683 1.030 1.00 93.12 90 GLN A N 1
ATOM 745 C CA . GLN A 1 90 ? 4.669 1.068 2.348 1.00 93.12 90 GLN A CA 1
ATOM 746 C C . GLN A 1 90 ? 3.664 1.679 3.308 1.00 93.12 90 GLN A C 1
ATOM 748 O O . GLN A 1 90 ? 3.662 2.887 3.524 1.00 93.12 90 GLN A O 1
ATOM 753 N N . VAL A 1 91 ? 2.830 0.846 3.917 1.00 92.62 91 VAL A N 1
ATOM 754 C CA . VAL A 1 91 ? 1.913 1.284 4.960 1.00 92.62 91 VAL A CA 1
ATOM 755 C C . VAL A 1 91 ? 2.703 1.564 6.231 1.00 92.62 91 VAL A C 1
ATOM 757 O O . VAL A 1 91 ? 3.330 0.670 6.797 1.00 92.62 91 VAL A O 1
ATOM 760 N N . LEU A 1 92 ? 2.637 2.802 6.706 1.00 90.81 92 LEU A N 1
ATOM 761 C CA . LEU A 1 92 ? 3.231 3.226 7.969 1.00 90.81 92 LEU A CA 1
ATOM 762 C C . LEU A 1 92 ? 2.343 2.783 9.137 1.00 90.81 92 LEU A C 1
ATOM 764 O O . LEU A 1 92 ? 2.795 2.064 10.034 1.00 90.81 92 LEU A O 1
ATOM 768 N N . PHE A 1 93 ? 1.054 3.124 9.071 1.00 88.81 93 PHE A N 1
ATOM 769 C CA . PHE A 1 93 ? 0.012 2.692 10.002 1.00 88.81 93 PHE A CA 1
ATOM 770 C C . PHE A 1 93 ? -1.376 2.772 9.374 1.00 88.81 93 PHE A C 1
ATOM 772 O O . PHE A 1 93 ? -1.595 3.482 8.392 1.00 88.81 93 PHE A O 1
ATOM 779 N N . TYR A 1 94 ? -2.316 2.057 9.978 1.00 90.69 94 TYR A N 1
ATOM 780 C CA . TYR A 1 94 ? -3.740 2.196 9.704 1.00 90.69 94 TYR A CA 1
ATOM 781 C C . TYR A 1 94 ? -4.374 3.081 10.767 1.00 90.69 94 TYR A C 1
ATOM 783 O O . TYR A 1 94 ? -3.871 3.155 11.888 1.00 90.69 94 TYR A O 1
ATOM 791 N N . PHE A 1 95 ? -5.481 3.730 10.442 1.00 89.81 95 PHE A N 1
ATOM 792 C CA . PHE A 1 95 ? -6.252 4.466 11.431 1.00 89.81 95 PHE A CA 1
ATOM 793 C C . PHE A 1 95 ? -7.735 4.508 11.085 1.00 89.81 95 PHE A C 1
ATOM 795 O O . PHE A 1 95 ? -8.125 4.320 9.929 1.00 89.81 95 PHE A O 1
ATOM 802 N N . THR A 1 96 ? -8.553 4.738 12.104 1.00 88.31 96 THR A N 1
ATOM 803 C CA . THR A 1 96 ? -9.978 5.023 11.951 1.00 88.31 96 THR A CA 1
ATOM 804 C C . THR A 1 96 ? -10.265 6.485 12.235 1.00 88.31 96 THR A C 1
ATOM 806 O O . THR A 1 96 ? -9.561 7.136 13.009 1.00 88.31 96 THR A O 1
ATOM 809 N N . HIS A 1 97 ? -11.311 6.990 11.596 1.00 81.81 97 HIS A N 1
ATOM 810 C CA . HIS A 1 97 ? -11.887 8.290 11.889 1.00 81.81 97 HIS A CA 1
ATOM 811 C C . HIS A 1 97 ? -13.406 8.151 11.883 1.00 81.81 97 HIS A C 1
ATOM 813 O O . HIS A 1 97 ? -13.963 7.574 10.949 1.00 81.81 97 HIS A O 1
ATOM 819 N N . GLU A 1 98 ? -14.054 8.637 12.935 1.00 81.00 98 GLU A N 1
ATOM 820 C CA . GLU A 1 98 ? -15.509 8.700 13.005 1.00 81.00 98 GLU A CA 1
ATOM 821 C C . GLU A 1 98 ? -15.983 10.038 12.436 1.00 81.00 98 GLU A C 1
ATOM 823 O O . GLU A 1 98 ? -15.571 11.100 12.903 1.00 81.00 98 GLU A O 1
ATOM 828 N N . HIS A 1 99 ? -16.845 9.975 11.427 1.00 75.38 99 HIS A N 1
ATOM 829 C CA . HIS A 1 99 ? -17.463 11.134 10.802 1.00 75.38 99 HIS A CA 1
ATOM 830 C C . HIS A 1 99 ? -18.941 10.828 10.576 1.00 75.38 99 HIS A C 1
ATOM 832 O O . HIS A 1 99 ? -19.258 9.790 10.008 1.00 75.38 99 HIS A O 1
ATOM 838 N N . GLU A 1 100 ? -19.839 11.692 11.056 1.00 81.00 100 GLU A N 1
ATOM 839 C CA . GLU A 1 100 ? -21.296 11.512 10.907 1.00 81.00 100 GLU A CA 1
ATOM 840 C C . GLU A 1 100 ? -21.801 10.125 11.366 1.00 81.00 100 GLU A C 1
ATOM 842 O O . GLU A 1 100 ? -22.666 9.519 10.743 1.00 81.00 100 GLU A O 1
ATOM 847 N N . SER A 1 101 ? -21.248 9.609 12.473 1.00 80.19 101 SER A N 1
ATOM 848 C CA . SER A 1 101 ? -21.538 8.266 13.013 1.00 80.19 101 SER A CA 1
ATOM 849 C C . SER A 1 101 ? -21.117 7.090 12.115 1.00 80.19 101 SER A C 1
ATOM 851 O O . SER A 1 101 ? -21.441 5.938 12.413 1.00 80.19 101 SER A O 1
ATOM 853 N N . GLU A 1 102 ? -20.337 7.341 11.062 1.00 81.06 102 GLU A N 1
ATOM 854 C CA . GLU A 1 102 ? -19.678 6.316 10.257 1.00 81.06 102 GLU A CA 1
ATOM 855 C C . GLU A 1 102 ? -18.191 6.195 10.612 1.00 81.06 102 GLU A C 1
ATOM 857 O O . GLU A 1 102 ? -17.459 7.180 10.715 1.00 81.06 102 GLU A O 1
ATOM 862 N N . ILE A 1 103 ? -17.714 4.954 10.763 1.00 83.00 103 ILE A N 1
ATOM 863 C CA . ILE A 1 103 ? -16.292 4.671 10.990 1.00 83.00 103 ILE A CA 1
ATOM 864 C C . ILE A 1 103 ? -15.599 4.478 9.642 1.00 83.00 103 ILE A C 1
ATOM 866 O O . ILE A 1 103 ? -15.684 3.416 9.014 1.00 83.00 103 ILE A O 1
ATOM 870 N N . LEU A 1 104 ? -14.837 5.487 9.239 1.00 84.69 104 LEU A N 1
ATOM 871 C CA . LEU A 1 104 ? -13.970 5.441 8.072 1.00 84.69 104 LEU A CA 1
ATOM 872 C C . LEU A 1 104 ? -12.623 4.813 8.434 1.00 84.69 104 LEU A C 1
ATOM 874 O O . LEU A 1 104 ? -12.104 4.985 9.538 1.00 84.69 104 LEU A O 1
ATOM 878 N N . LYS A 1 105 ? -12.049 4.060 7.492 1.00 89.69 105 LYS A N 1
ATOM 879 C CA . LYS A 1 105 ? -10.806 3.302 7.678 1.00 89.69 105 LYS A CA 1
ATOM 880 C C . LYS A 1 105 ? -9.780 3.711 6.636 1.00 89.69 105 LYS A C 1
ATOM 882 O O . LYS A 1 105 ? -10.024 3.599 5.432 1.00 89.69 105 LYS A O 1
ATOM 887 N N . PHE A 1 106 ? -8.606 4.099 7.108 1.00 92.62 106 PHE A N 1
ATOM 888 C CA . PHE A 1 106 ? -7.547 4.641 6.277 1.00 92.62 106 PHE A CA 1
ATOM 889 C C . PHE A 1 106 ? -6.208 3.944 6.512 1.00 92.62 106 PHE A C 1
ATOM 891 O O . PHE A 1 106 ? -5.957 3.359 7.568 1.00 92.62 106 PHE A O 1
ATOM 898 N N . ALA A 1 107 ? -5.339 4.028 5.511 1.00 92.56 107 ALA A N 1
ATOM 899 C CA . ALA A 1 107 ? -3.930 3.693 5.610 1.00 92.56 107 ALA A CA 1
ATOM 900 C C . ALA A 1 107 ? -3.100 4.940 5.308 1.00 92.56 107 ALA A C 1
ATOM 902 O O . ALA A 1 107 ? -3.349 5.638 4.323 1.00 92.56 107 ALA A O 1
ATOM 903 N N . TYR A 1 108 ? -2.103 5.197 6.149 1.00 93.44 108 TYR A N 1
ATOM 904 C CA . TYR A 1 108 ? -1.072 6.183 5.877 1.00 93.44 108 TYR A CA 1
ATOM 905 C C . 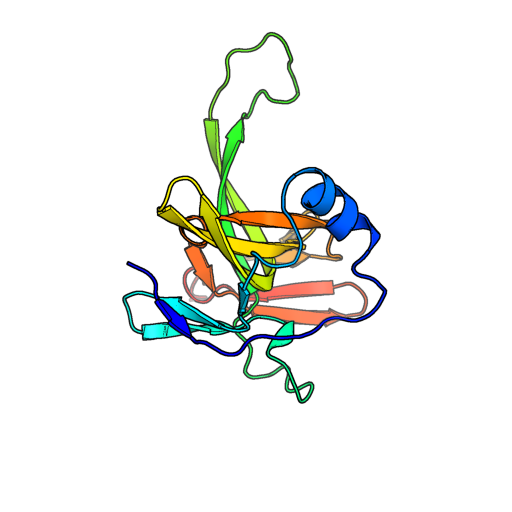TYR A 1 108 ? 0.106 5.489 5.201 1.00 93.44 108 TYR A C 1
ATOM 907 O O . TYR A 1 108 ? 0.678 4.545 5.752 1.00 93.44 108 TYR A O 1
ATOM 915 N N . VAL A 1 109 ? 0.431 5.918 3.987 1.00 93.81 109 VAL A N 1
ATOM 916 C CA . VAL A 1 109 ? 1.310 5.202 3.063 1.00 93.81 109 VAL A CA 1
ATOM 917 C C . VAL A 1 109 ? 2.463 6.098 2.644 1.00 93.81 109 VAL A C 1
ATOM 919 O O . VAL A 1 109 ? 2.259 7.254 2.296 1.00 93.81 109 VAL A O 1
ATOM 922 N N . HIS A 1 110 ? 3.672 5.551 2.643 1.00 93.81 110 HIS A N 1
ATOM 923 C CA . HIS A 1 110 ? 4.848 6.151 2.031 1.00 93.81 110 HIS A CA 1
ATOM 924 C C . HIS A 1 110 ? 5.009 5.587 0.617 1.00 93.81 110 HIS A C 1
ATOM 926 O O . HIS A 1 110 ? 5.272 4.392 0.440 1.00 93.81 110 HIS A O 1
ATOM 932 N N . TRP A 1 111 ? 4.786 6.422 -0.394 1.00 95.06 111 TRP A N 1
ATOM 933 C CA . TRP A 1 111 ? 4.697 5.973 -1.780 1.00 95.06 111 TRP A CA 1
ATOM 934 C C . TRP A 1 111 ? 6.062 5.693 -2.387 1.00 95.06 111 TRP A C 1
ATOM 936 O O . TRP A 1 111 ? 7.054 6.348 -2.083 1.00 95.06 111 TRP A O 1
ATOM 946 N N . VAL A 1 112 ? 6.113 4.728 -3.295 1.00 94.12 112 VAL A N 1
ATOM 947 C CA . VAL A 1 112 ? 7.259 4.517 -4.174 1.00 94.12 112 VAL A CA 1
ATOM 948 C C . VAL A 1 112 ? 7.290 5.629 -5.215 1.00 94.12 112 VAL A C 1
ATOM 950 O O . VAL A 1 112 ? 6.291 5.894 -5.886 1.00 94.12 112 VAL A O 1
ATOM 953 N N . ARG A 1 113 ? 8.453 6.261 -5.391 1.00 90.19 113 ARG A N 1
ATOM 954 C CA . ARG A 1 113 ? 8.653 7.259 -6.439 1.00 90.19 113 ARG A CA 1
ATOM 955 C C . ARG A 1 113 ? 9.042 6.569 -7.741 1.00 90.19 113 ARG A C 1
ATOM 957 O O . ARG A 1 113 ? 10.044 5.861 -7.775 1.00 90.19 113 ARG A O 1
ATOM 964 N N . SER A 1 114 ? 8.271 6.831 -8.796 1.00 86.56 114 SER A N 1
ATOM 965 C CA . SER A 1 114 ? 8.587 6.473 -10.187 1.00 86.56 114 SER A CA 1
ATOM 966 C C . SER A 1 114 ? 9.132 5.042 -10.354 1.00 86.56 114 SER A C 1
ATOM 968 O O . SER A 1 114 ? 10.301 4.883 -10.701 1.00 86.56 114 SER A O 1
ATOM 970 N N . PRO A 1 115 ? 8.330 3.993 -10.082 1.00 89.56 115 PRO A N 1
ATOM 971 C CA . PRO A 1 115 ? 8.774 2.621 -10.290 1.00 89.56 115 PRO A CA 1
ATOM 972 C C . PRO A 1 115 ? 9.066 2.369 -11.776 1.00 89.56 115 PRO A C 1
ATOM 974 O O . PRO A 1 115 ? 8.283 2.734 -12.652 1.00 89.56 115 PRO A O 1
ATOM 977 N N . GLU A 1 116 ? 10.185 1.713 -12.046 1.00 89.50 116 GLU A N 1
ATOM 978 C CA . GLU A 1 116 ? 10.685 1.409 -13.383 1.00 89.50 116 GLU A CA 1
ATOM 979 C C . GLU A 1 116 ? 10.501 -0.080 -13.696 1.00 89.50 116 GLU A C 1
ATOM 981 O O . GLU A 1 116 ? 10.475 -0.927 -12.798 1.00 89.50 116 GLU A O 1
ATOM 986 N N . VAL A 1 117 ? 10.372 -0.406 -14.983 1.00 86.88 117 VAL A N 1
ATOM 987 C CA . VAL A 1 117 ? 10.284 -1.786 -15.477 1.00 86.88 117 VAL A CA 1
ATOM 988 C C . VAL A 1 117 ? 11.583 -2.115 -16.205 1.00 86.88 117 VAL A C 1
ATOM 990 O O . VAL A 1 117 ? 11.960 -1.415 -17.142 1.00 86.88 117 VAL A O 1
ATOM 993 N N . TYR A 1 118 ? 12.266 -3.175 -15.780 1.00 78.62 118 TYR A N 1
ATOM 994 C CA . TYR A 1 118 ? 13.451 -3.700 -16.456 1.00 78.62 118 TYR A CA 1
ATOM 995 C C . TYR A 1 118 ? 13.094 -4.820 -17.442 1.00 78.62 118 TYR A C 1
ATOM 997 O O . TYR A 1 118 ? 11.946 -5.266 -17.532 1.00 78.62 118 TYR A O 1
ATOM 1005 N N . VAL A 1 119 ? 14.116 -5.328 -18.135 1.00 71.00 119 VAL A N 1
ATOM 1006 C CA . VAL A 1 119 ? 14.045 -6.558 -18.938 1.00 71.00 119 VAL A CA 1
ATOM 1007 C C . VAL A 1 119 ? 13.393 -7.678 -18.109 1.00 71.00 119 VAL A C 1
ATOM 1009 O O . VAL A 1 119 ? 13.718 -7.852 -16.934 1.00 71.00 119 VAL A O 1
ATOM 1012 N N . ASN A 1 120 ? 12.457 -8.414 -18.719 1.00 70.12 120 ASN A N 1
ATOM 1013 C CA . ASN A 1 120 ? 11.618 -9.461 -18.108 1.00 70.12 120 ASN A CA 1
ATOM 1014 C C . ASN A 1 120 ? 10.493 -8.979 -17.166 1.00 70.12 120 ASN A C 1
ATOM 1016 O O . ASN A 1 120 ? 10.059 -9.738 -16.303 1.00 70.12 120 ASN A O 1
ATOM 1020 N N . ASN A 1 121 ? 9.992 -7.748 -17.327 1.00 77.50 121 ASN A N 1
ATOM 1021 C CA . ASN A 1 121 ? 8.881 -7.184 -16.535 1.00 77.50 121 ASN A CA 1
ATOM 1022 C C . ASN A 1 121 ? 9.157 -7.083 -15.023 1.00 77.50 121 ASN A C 1
ATOM 1024 O O . ASN A 1 121 ? 8.236 -6.941 -14.217 1.00 77.50 121 ASN A O 1
ATOM 1028 N N . ILE A 1 122 ? 10.432 -7.118 -14.628 1.00 82.88 122 ILE A N 1
ATOM 1029 C CA . ILE A 1 122 ? 10.843 -6.945 -13.235 1.00 82.88 122 ILE A CA 1
ATOM 1030 C C . ILE A 1 122 ? 10.719 -5.466 -12.878 1.00 82.88 122 ILE A C 1
ATOM 1032 O O . ILE A 1 122 ? 11.339 -4.613 -13.514 1.00 82.88 122 ILE A O 1
ATOM 1036 N N . ARG A 1 123 ? 9.939 -5.157 -11.840 1.00 90.50 123 ARG A N 1
ATOM 1037 C CA . ARG A 1 123 ? 9.755 -3.786 -11.354 1.00 90.50 123 ARG A CA 1
ATOM 1038 C C . ARG A 1 123 ? 10.768 -3.447 -10.267 1.00 90.50 123 ARG A C 1
ATOM 1040 O O . ARG A 1 123 ? 11.000 -4.246 -9.359 1.00 90.50 123 ARG A O 1
ATOM 1047 N N . TYR A 1 124 ? 11.342 -2.253 -10.326 1.00 91.50 124 TYR A N 1
ATOM 1048 C CA . TYR A 1 124 ? 12.248 -1.738 -9.302 1.00 91.50 124 TYR A CA 1
ATOM 1049 C C . TYR A 1 124 ? 12.009 -0.253 -9.040 1.00 91.50 124 TYR A C 1
ATOM 1051 O O . TYR A 1 124 ? 11.366 0.439 -9.823 1.00 91.50 124 TYR A O 1
ATOM 1059 N N . PHE A 1 125 ? 12.519 0.240 -7.919 1.00 92.94 125 PHE A N 1
ATOM 1060 C CA . PHE A 1 125 ? 12.488 1.658 -7.588 1.00 92.94 125 PHE A CA 1
ATOM 1061 C C . PHE A 1 125 ? 13.727 2.069 -6.802 1.00 92.94 125 PHE A C 1
ATOM 1063 O O . PHE A 1 125 ? 14.397 1.235 -6.182 1.00 92.94 125 PHE A O 1
ATOM 1070 N N . HIS A 1 126 ? 14.018 3.367 -6.825 1.00 91.75 126 HIS A N 1
ATOM 1071 C CA . HIS A 1 126 ? 15.228 3.908 -6.213 1.00 91.75 126 HIS A CA 1
ATOM 1072 C C . HIS A 1 126 ? 14.978 4.588 -4.868 1.00 91.75 126 HIS A C 1
ATOM 1074 O O . HIS A 1 126 ? 15.817 4.545 -3.965 1.00 91.75 126 HIS A O 1
ATOM 1080 N N . SER A 1 127 ? 13.809 5.203 -4.718 1.00 90.56 127 SER A N 1
ATOM 1081 C CA . SER A 1 127 ? 13.460 5.970 -3.533 1.00 90.56 127 SER A CA 1
ATOM 1082 C C . SER A 1 127 ? 11.962 5.956 -3.269 1.00 90.56 127 SER A C 1
ATOM 1084 O O . SER A 1 127 ? 11.137 5.694 -4.147 1.00 90.56 127 SER A O 1
ATOM 1086 N N . PHE A 1 128 ? 11.626 6.248 -2.020 1.00 90.19 128 PHE A N 1
ATOM 1087 C CA . PHE A 1 128 ? 10.274 6.620 -1.651 1.00 90.19 128 PHE A CA 1
ATOM 1088 C C . PHE A 1 128 ? 10.056 8.110 -1.945 1.00 90.19 128 PHE A C 1
ATOM 1090 O O . PHE A 1 128 ? 11.003 8.902 -1.947 1.00 90.19 128 PHE A O 1
ATOM 1097 N N . GLY A 1 129 ? 8.819 8.455 -2.276 1.00 90.44 129 GLY A N 1
ATOM 1098 C CA . GLY A 1 129 ? 8.361 9.805 -2.557 1.00 90.44 129 GLY A CA 1
ATOM 1099 C C . GLY A 1 129 ? 7.563 10.362 -1.388 1.00 90.44 129 GLY A C 1
ATOM 1100 O O . GLY A 1 129 ? 7.996 10.323 -0.242 1.00 90.44 129 GLY A O 1
ATOM 1101 N N . GLU A 1 130 ? 6.397 10.914 -1.696 1.00 90.50 130 GLU A N 1
ATOM 1102 C CA . GLU A 1 130 ? 5.543 11.548 -0.700 1.00 90.50 130 GLU A CA 1
ATOM 1103 C C . GLU A 1 130 ? 4.802 10.524 0.164 1.00 90.50 130 GLU A C 1
ATOM 1105 O O . GLU A 1 130 ? 4.620 9.358 -0.201 1.00 90.50 130 GLU A O 1
ATOM 1110 N N . MET A 1 131 ? 4.364 10.983 1.332 1.00 91.56 131 MET A N 1
ATOM 1111 C CA . MET A 1 131 ? 3.422 10.249 2.165 1.00 91.56 131 MET A CA 1
ATOM 1112 C C . MET A 1 131 ? 1.998 10.698 1.840 1.00 91.56 131 MET A C 1
ATOM 1114 O O . MET A 1 131 ? 1.772 11.867 1.540 1.00 91.56 131 MET A O 1
ATOM 1118 N N . GLY A 1 132 ? 1.031 9.791 1.926 1.00 89.75 132 GLY A N 1
ATOM 1119 C CA . GLY A 1 132 ? -0.370 10.104 1.667 1.00 89.75 132 GLY A CA 1
ATOM 1120 C C . GLY A 1 132 ? -1.331 9.197 2.421 1.00 89.75 132 GLY A C 1
ATOM 1121 O O . GLY A 1 132 ? -0.952 8.147 2.939 1.00 89.75 132 GLY A O 1
ATOM 1122 N N . VAL A 1 133 ? -2.592 9.618 2.481 1.00 91.44 133 VAL A N 1
ATOM 1123 C CA . VAL A 1 133 ? -3.687 8.854 3.086 1.00 91.44 133 VAL A CA 1
ATOM 1124 C C . VAL A 1 133 ? -4.544 8.243 1.989 1.00 91.44 133 VAL A C 1
ATOM 1126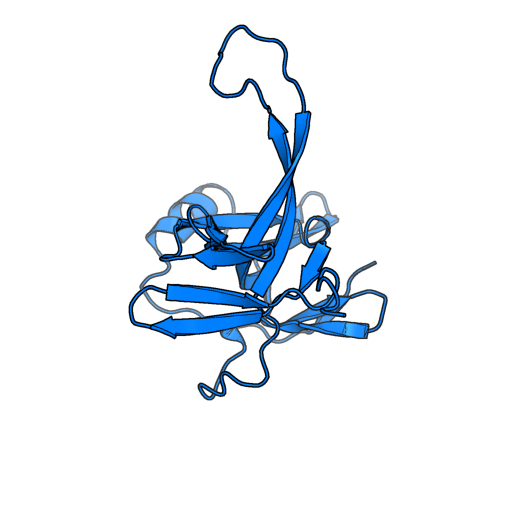 O O . VAL A 1 133 ? -4.912 8.921 1.034 1.00 91.44 133 VAL A O 1
ATOM 1129 N N . ILE A 1 134 ? -4.892 6.970 2.152 1.00 92.19 134 ILE A N 1
ATOM 1130 C CA . ILE A 1 134 ? -5.837 6.269 1.280 1.00 92.19 134 ILE A CA 1
ATOM 1131 C C . ILE A 1 134 ? -6.900 5.554 2.097 1.00 92.19 134 ILE A C 1
ATOM 1133 O O . ILE A 1 134 ? -6.654 5.126 3.225 1.00 92.19 134 ILE A O 1
ATOM 1137 N N . ASN A 1 135 ? -8.078 5.367 1.507 1.00 91.75 135 ASN A N 1
ATOM 1138 C CA . ASN A 1 135 ? -9.065 4.440 2.044 1.00 91.75 135 ASN A CA 1
ATOM 1139 C C . ASN A 1 135 ? -8.531 3.004 1.913 1.00 91.75 135 ASN A C 1
ATOM 1141 O O . ASN A 1 135 ? -8.026 2.627 0.853 1.00 91.75 135 ASN A O 1
ATOM 1145 N N . ILE A 1 136 ? -8.667 2.183 2.958 1.00 90.38 136 ILE A N 1
ATOM 1146 C CA . ILE A 1 136 ? -8.158 0.798 2.949 1.00 90.38 136 ILE A CA 1
ATOM 1147 C C . ILE A 1 136 ? -8.751 -0.070 1.830 1.00 90.38 136 ILE A C 1
ATOM 1149 O O . ILE A 1 136 ? -8.144 -1.061 1.445 1.00 90.38 136 ILE A O 1
ATOM 1153 N N . THR A 1 137 ? -9.922 0.291 1.299 1.00 89.75 137 THR A N 1
ATOM 1154 C CA . THR A 1 137 ? -10.574 -0.420 0.187 1.00 89.75 137 THR A CA 1
ATOM 1155 C C . THR A 1 137 ? -9.836 -0.266 -1.141 1.00 89.75 137 THR A C 1
ATOM 1157 O O . THR A 1 137 ? -10.044 -1.076 -2.035 1.00 89.75 137 THR A O 1
ATOM 1160 N N . THR A 1 138 ? -8.958 0.735 -1.259 1.00 90.31 138 THR A N 1
ATOM 1161 C CA . THR A 1 138 ? -8.104 0.938 -2.441 1.00 90.31 138 THR A CA 1
ATOM 1162 C C . THR A 1 138 ? -6.890 0.009 -2.458 1.00 90.31 138 THR A C 1
ATOM 1164 O O . THR A 1 138 ? -6.239 -0.121 -3.493 1.00 90.31 138 THR A O 1
ATOM 1167 N N . ILE A 1 139 ? -6.576 -0.637 -1.327 1.00 91.06 139 ILE A N 1
ATOM 1168 C CA . ILE A 1 139 ? -5.501 -1.624 -1.230 1.00 91.06 139 ILE A CA 1
ATOM 1169 C C . ILE A 1 139 ? -5.943 -2.876 -1.984 1.00 91.06 139 ILE A C 1
ATOM 1171 O O . ILE A 1 139 ? -6.893 -3.547 -1.584 1.00 91.06 139 ILE A O 1
ATOM 1175 N N . ASP A 1 140 ? -5.230 -3.188 -3.060 1.00 89.69 140 ASP A N 1
ATOM 1176 C CA . ASP A 1 140 ? -5.518 -4.329 -3.924 1.00 89.69 140 ASP A CA 1
ATOM 1177 C C . ASP A 1 140 ? -4.856 -5.600 -3.379 1.00 89.69 140 ASP A C 1
ATOM 1179 O O . ASP A 1 140 ? -5.530 -6.593 -3.114 1.00 89.69 140 ASP A O 1
ATOM 1183 N N . ARG A 1 141 ? -3.538 -5.547 -3.144 1.00 88.56 141 ARG A N 1
ATOM 1184 C CA . ARG A 1 141 ? -2.735 -6.714 -2.748 1.00 88.56 141 ARG A CA 1
ATOM 1185 C C . ARG A 1 141 ? -1.445 -6.342 -2.024 1.00 88.56 141 ARG A C 1
ATOM 1187 O O . ARG A 1 141 ? -0.982 -5.199 -2.075 1.00 88.56 141 ARG A O 1
ATOM 1194 N N . CYS A 1 142 ? -0.846 -7.331 -1.365 1.00 87.44 142 CYS A N 1
ATOM 1195 C CA . CYS A 1 142 ? 0.476 -7.207 -0.755 1.00 87.44 142 CYS A CA 1
ATOM 1196 C C . CYS A 1 142 ? 1.584 -7.483 -1.769 1.00 87.44 142 CYS A C 1
ATOM 1198 O O . CYS A 1 142 ? 1.508 -8.422 -2.557 1.00 87.44 142 CYS A O 1
ATOM 1200 N N . VAL A 1 143 ? 2.668 -6.723 -1.663 1.00 88.38 143 VAL A N 1
ATOM 1201 C CA . VAL A 1 143 ? 3.908 -6.947 -2.411 1.00 88.38 143 VAL A CA 1
ATOM 1202 C C . VAL A 1 143 ? 5.100 -6.946 -1.457 1.00 88.38 143 VAL A C 1
ATOM 1204 O O . VAL A 1 143 ? 4.993 -6.530 -0.305 1.00 88.38 143 VAL A O 1
ATOM 1207 N N . GLY A 1 144 ? 6.248 -7.436 -1.916 1.00 87.75 144 GLY A N 1
ATOM 1208 C CA . GLY A 1 144 ? 7.512 -7.379 -1.186 1.00 87.75 144 GLY A CA 1
ATOM 1209 C C . GLY A 1 144 ? 8.453 -6.349 -1.796 1.00 87.75 144 GLY A C 1
ATOM 1210 O O . GLY A 1 144 ? 8.608 -6.313 -3.011 1.00 87.75 144 GLY A O 1
ATOM 1211 N N . PHE A 1 145 ? 9.115 -5.534 -0.975 1.00 88.81 145 PHE A N 1
ATOM 1212 C CA . PHE A 1 145 ? 10.211 -4.672 -1.429 1.00 88.81 145 PHE A CA 1
ATOM 1213 C C . PHE A 1 145 ? 11.540 -5.257 -0.955 1.00 88.81 145 PHE A C 1
ATOM 1215 O O . PHE A 1 145 ? 11.832 -5.267 0.239 1.00 88.81 145 PHE A O 1
ATOM 1222 N N . LEU A 1 146 ? 12.350 -5.747 -1.894 1.00 87.19 146 LEU A N 1
ATOM 1223 C CA . LEU A 1 146 ? 13.662 -6.328 -1.620 1.00 87.19 146 LEU A CA 1
ATOM 1224 C C . LEU A 1 146 ? 14.757 -5.322 -1.965 1.00 87.19 146 LEU A C 1
ATOM 1226 O O . LEU A 1 146 ? 14.964 -5.005 -3.134 1.00 87.19 146 LEU A O 1
ATOM 1230 N N . LYS A 1 147 ? 15.491 -4.841 -0.962 1.00 88.19 147 LYS A N 1
ATOM 1231 C CA . LYS A 1 147 ? 16.665 -3.993 -1.192 1.00 88.19 147 LYS A CA 1
ATOM 1232 C C . LYS A 1 147 ? 17.799 -4.834 -1.782 1.00 88.19 147 LYS A C 1
ATOM 1234 O O . LYS A 1 147 ? 18.257 -5.768 -1.132 1.00 88.19 147 LYS A O 1
ATOM 1239 N N . ILE A 1 148 ? 18.259 -4.485 -2.982 1.00 87.06 148 ILE A N 1
ATOM 1240 C CA . ILE A 1 148 ? 19.343 -5.203 -3.681 1.00 87.06 148 ILE A CA 1
ATOM 1241 C C . ILE A 1 148 ? 20.645 -4.400 -3.755 1.00 87.06 148 ILE A C 1
ATOM 1243 O O . ILE A 1 148 ? 21.714 -4.976 -3.914 1.00 87.06 148 ILE A O 1
ATOM 1247 N N . ALA A 1 149 ? 20.567 -3.074 -3.632 1.00 86.31 149 ALA A N 1
ATOM 1248 C CA . ALA A 1 149 ? 21.724 -2.190 -3.557 1.00 86.31 149 ALA A CA 1
ATOM 1249 C C . ALA A 1 149 ? 21.355 -0.890 -2.824 1.00 86.31 149 ALA A C 1
ATOM 1251 O O . ALA A 1 149 ? 20.209 -0.683 -2.403 1.00 86.31 149 ALA A O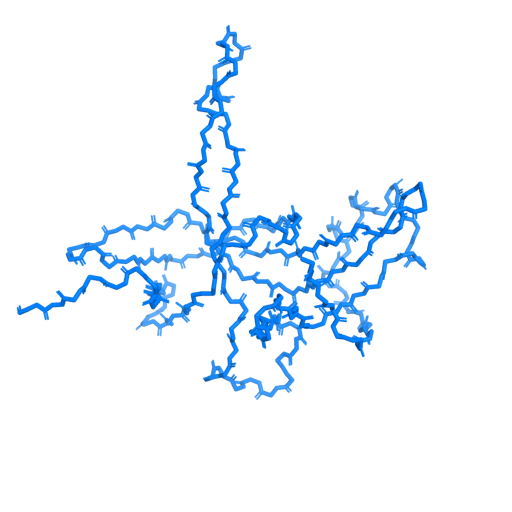 1
ATOM 1252 N N . THR A 1 150 ? 22.327 0.007 -2.664 1.00 86.44 150 THR A N 1
ATOM 1253 C CA . THR A 1 150 ? 22.071 1.374 -2.199 1.00 86.44 150 THR A CA 1
ATOM 1254 C C . THR A 1 150 ? 21.056 2.038 -3.121 1.00 86.44 150 THR A C 1
ATOM 1256 O O . THR A 1 150 ? 21.268 2.096 -4.328 1.00 86.44 150 THR A O 1
ATOM 1259 N N . ASN A 1 151 ? 19.948 2.517 -2.547 1.00 84.19 151 ASN A N 1
ATOM 1260 C CA . ASN A 1 151 ? 18.855 3.160 -3.278 1.00 84.19 151 ASN A CA 1
ATOM 1261 C C . ASN A 1 151 ? 18.349 2.330 -4.465 1.00 84.19 151 ASN A C 1
ATOM 1263 O O . ASN A 1 151 ? 18.066 2.883 -5.518 1.00 84.19 151 ASN A O 1
ATOM 1267 N N . LYS A 1 152 ? 18.275 1.000 -4.322 1.00 89.62 152 LYS A N 1
ATOM 1268 C CA . LYS A 1 152 ? 17.674 0.129 -5.335 1.00 89.62 152 LYS A CA 1
ATOM 1269 C C . LYS A 1 152 ? 16.909 -1.011 -4.683 1.00 89.62 152 LYS A C 1
ATOM 1271 O O . LYS A 1 152 ? 17.481 -1.823 -3.948 1.00 89.62 152 LYS A O 1
ATOM 1276 N N . TYR A 1 153 ? 15.623 -1.077 -4.992 1.00 90.94 153 TYR A N 1
ATOM 1277 C CA . TYR A 1 153 ? 14.680 -2.041 -4.449 1.00 90.94 153 TYR A CA 1
ATOM 1278 C C . TYR A 1 153 ? 13.952 -2.743 -5.588 1.00 90.94 153 TYR A C 1
ATOM 1280 O O . TYR A 1 153 ? 13.484 -2.086 -6.511 1.00 90.94 153 TYR A O 1
ATOM 1288 N N . VAL A 1 154 ? 13.834 -4.064 -5.518 1.00 90.56 154 VAL A N 1
ATOM 1289 C CA . VAL A 1 154 ? 12.997 -4.866 -6.417 1.00 90.56 154 VAL A CA 1
ATOM 1290 C C . VAL A 1 154 ? 11.618 -5.028 -5.793 1.00 90.56 154 VAL A C 1
ATOM 1292 O O . VAL A 1 154 ? 11.504 -5.269 -4.590 1.00 90.56 154 VAL A O 1
ATOM 1295 N N . ILE A 1 155 ? 10.576 -4.915 -6.612 1.00 89.94 155 ILE A N 1
ATOM 1296 C CA . ILE A 1 155 ? 9.195 -5.182 -6.220 1.00 89.94 155 ILE A CA 1
ATOM 1297 C C . ILE A 1 155 ? 8.874 -6.637 -6.563 1.00 89.94 155 ILE A C 1
ATOM 1299 O O . ILE A 1 155 ? 8.899 -7.043 -7.723 1.00 89.94 155 ILE A O 1
ATOM 1303 N N . ILE A 1 156 ? 8.569 -7.419 -5.535 1.00 87.75 156 ILE A N 1
ATOM 1304 C CA . ILE A 1 156 ? 8.168 -8.817 -5.618 1.00 87.75 156 ILE A CA 1
ATOM 1305 C C . ILE A 1 156 ? 6.650 -8.863 -5.488 1.00 87.75 156 ILE A C 1
ATOM 1307 O O . ILE A 1 156 ? 6.103 -8.771 -4.391 1.00 87.75 156 ILE A O 1
ATOM 1311 N N . ASP A 1 157 ? 5.971 -9.010 -6.616 1.00 85.88 157 ASP A N 1
ATOM 1312 C CA . ASP A 1 157 ? 4.521 -9.158 -6.670 1.00 85.88 157 ASP A CA 1
ATOM 1313 C C . ASP A 1 157 ? 4.181 -10.618 -6.953 1.00 85.88 157 ASP A C 1
ATOM 1315 O O . ASP A 1 157 ? 4.377 -11.089 -8.068 1.00 85.88 157 ASP A O 1
ATOM 1319 N N . ARG A 1 158 ? 3.741 -11.356 -5.928 1.00 75.62 158 ARG A N 1
ATOM 1320 C CA . ARG A 1 158 ? 3.504 -12.804 -6.028 1.00 75.62 158 ARG A CA 1
ATOM 1321 C C . ARG A 1 158 ? 2.300 -13.145 -6.906 1.00 75.62 158 ARG A C 1
ATOM 1323 O O . ARG A 1 158 ? 2.287 -14.212 -7.508 1.00 75.62 158 ARG A O 1
ATOM 1330 N N . GLU A 1 159 ? 1.319 -12.252 -6.967 1.00 70.69 159 GLU A N 1
ATOM 1331 C CA . GLU A 1 159 ? 0.065 -12.462 -7.694 1.00 70.69 159 GLU A CA 1
ATOM 1332 C C . GLU A 1 159 ? 0.216 -12.154 -9.189 1.00 70.69 159 GLU A C 1
ATOM 1334 O O . GLU A 1 159 ? -0.497 -12.736 -10.000 1.00 70.69 159 GLU A O 1
ATOM 1339 N N . ASN A 1 160 ? 1.202 -11.329 -9.564 1.00 65.62 160 ASN A N 1
ATOM 1340 C CA . ASN A 1 160 ? 1.518 -10.997 -10.959 1.00 65.62 160 ASN A CA 1
ATOM 1341 C C . ASN A 1 160 ? 2.888 -11.513 -11.439 1.00 65.62 160 ASN A C 1
ATOM 1343 O O . ASN A 1 160 ? 3.458 -10.954 -12.380 1.00 65.62 160 ASN A O 1
ATOM 1347 N N . GLN A 1 161 ? 3.456 -12.560 -10.824 1.00 59.34 161 GLN A N 1
ATOM 1348 C CA . GLN A 1 161 ? 4.694 -13.145 -11.358 1.00 59.34 161 GLN A CA 1
ATOM 1349 C C . GLN A 1 161 ? 4.424 -13.790 -12.715 1.00 59.34 161 GLN A C 1
ATOM 1351 O O . GLN A 1 161 ? 3.633 -14.726 -12.833 1.00 59.34 161 GLN A O 1
ATOM 1356 N N . ILE A 1 162 ? 5.141 -13.329 -13.737 1.00 48.06 162 ILE A N 1
ATOM 1357 C CA . ILE A 1 162 ? 5.251 -14.062 -14.993 1.00 48.06 162 ILE A CA 1
ATOM 1358 C C . ILE A 1 162 ? 6.108 -15.291 -14.708 1.00 48.06 162 ILE A C 1
ATOM 1360 O O . ILE A 1 162 ? 7.249 -15.183 -14.259 1.00 48.06 162 ILE A O 1
ATOM 1364 N N . THR A 1 163 ? 5.538 -16.470 -14.933 1.00 36.09 163 THR A N 1
ATOM 1365 C CA . THR A 1 163 ? 6.253 -17.737 -14.810 1.00 36.09 163 THR A CA 1
ATOM 1366 C C . THR A 1 163 ? 7.305 -17.797 -15.913 1.00 36.09 163 THR A C 1
ATOM 1368 O O . THR A 1 163 ? 6.967 -17.757 -17.096 1.00 36.09 163 THR A O 1
ATOM 1371 N N . PHE A 1 164 ? 8.580 -17.886 -15.542 1.00 35.47 164 PHE A N 1
ATOM 1372 C CA . PHE A 1 164 ? 9.626 -18.228 -16.499 1.00 35.47 164 PHE A CA 1
ATOM 1373 C C . PHE A 1 164 ? 9.439 -19.703 -16.877 1.00 35.47 164 PHE A C 1
ATOM 1375 O O . PHE A 1 164 ? 9.447 -20.567 -15.998 1.00 35.47 164 PHE A O 1
ATOM 1382 N N . LYS A 1 165 ? 9.178 -19.959 -18.162 1.00 33.97 165 LYS A N 1
ATOM 1383 C CA . LYS A 1 165 ? 9.232 -21.296 -18.761 1.00 33.97 165 LYS A CA 1
ATOM 1384 C C . LYS A 1 165 ? 10.639 -21.577 -19.258 1.00 33.97 165 LYS A C 1
ATOM 1386 O O . LYS A 1 165 ? 11.256 -20.621 -19.780 1.00 33.97 165 LYS A O 1
#

Radius of gyration: 17.27 Å; chains: 1; bounding box: 44×44×42 Å

pLDDT: mean 74.66, std 20.19, range [30.12, 95.06]

Organism: NCBI:txid44941

Sequence (165 aa):
MFQINEHPFNPQNNEEKLYSLFKEHIPNNTIQKYGKLQTKFGVIIGSQFSNHKGDIFRNNYSIVAKLLIDKNAHYPRAPIELKEQEFYGQVLFYFTHEHESEILKFAYVHWVRSPEVYVNNIRYFHSFGEMGVINITTIDRCVGFLKIATNKYVIIDRENQITFK

Secondary structure (DSSP, 8-state):
--EE--------SS-HHHHHHHHTTS-TTS-EEESEEE-TTS-EEE-GGG-SS--GGG---EEEEEEEEETTTT-TTSPP-EEEEEEEEEEEEEEEEEETTEEEEEEEEEEEES-EE-GGG-EEESEEEEEEEEEGGGEEEEEEEEEEETTEEEEE-STTPPPP-

Foldseek 3Di:
DKDADDDFDDDDDPCVPVVVVVVVPDPPVFKGKGQWIAGPVRDIAGAPVVPPDPPLPDHQQKFKFWDWDFPCPVPPPDDGDTDTDIWIWGFHIKIWGADPNDIFIKTWTFTFPDWDADPPRWIKGQDTDDIDMDGPVRTDDTWHWDDPDHSMTTIGDPVPDDDDD